Protein AF-A0A3A8PJG6-F1 (afdb_monomer_lite)

Foldseek 3Di:
DDFLQDPVLLVPAVLNVLLVVAPPPDDSPDPLRDDDADDDFAQVQAEHEDDDFVVSNVVLSVLSVVLVVVVCVVPDSVPQHSVSSVVSVSVSSVVSVCCRVVVVDDPPQKDWDWDDDPNDITIYIYRHDPPPDDPDPDDDD

InterPro domains:
  IPR032871 AHH domain-containing protein [PF14412] (2-74)

Organism: NCBI:txid2316722

Secondary structure (DSSP, 8-state):
-EESS-HHHHHH-HHHHHHHHHSTT--TTSGGGEE----S--TT--EE--S--HHHHHHHHHHHHHHHHHHHHT--GGG--HHHHHHHHHHHHHHHHHHHHTT-PPTTSEEEEEEEETTEEEEEEEEPPP------S----

pLDDT: mean 79.82, std 18.84, range [31.67, 98.12]

Structure (mmCIF, N/CA/C/O backbone):
data_AF-A0A3A8PJG6-F1
#
_entry.id   AF-A0A3A8PJG6-F1
#
loop_
_atom_site.group_PDB
_atom_site.id
_atom_site.type_symbol
_atom_site.label_atom_id
_atom_site.label_alt_id
_atom_site.label_comp_id
_atom_site.label_asym_id
_atom_site.label_entity_id
_atom_site.label_seq_id
_atom_site.pdbx_PDB_ins_code
_atom_site.Cartn_x
_atom_site.Cartn_y
_atom_site.Cartn_z
_atom_site.occupancy
_atom_site.B_iso_or_equiv
_atom_site.auth_seq_id
_atom_site.auth_comp_id
_atom_site.auth_asym_id
_atom_site.auth_atom_id
_atom_site.pdbx_PDB_model_num
ATOM 1 N N . MET A 1 1 ? 1.331 -4.687 15.881 1.00 79.19 1 MET A N 1
ATOM 2 C CA . MET A 1 1 ? 2.006 -4.576 14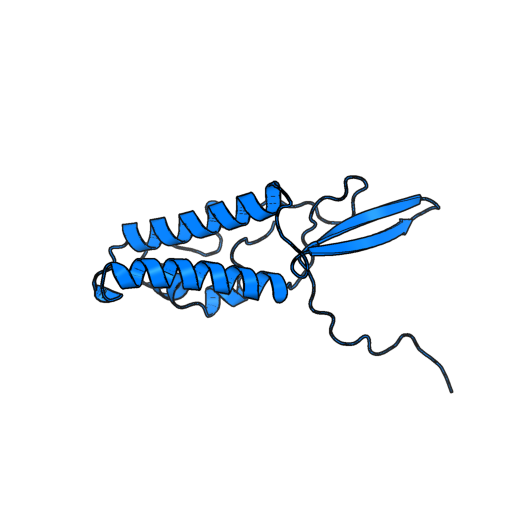.574 1.00 79.19 1 MET A CA 1
ATOM 3 C C . MET A 1 1 ? 0.957 -4.645 13.473 1.00 79.19 1 MET A C 1
ATOM 5 O O . MET A 1 1 ? 0.094 -5.510 13.550 1.00 79.19 1 MET A O 1
ATOM 9 N N . HIS A 1 2 ? 0.986 -3.730 12.505 1.00 85.00 2 HIS A N 1
ATOM 10 C CA . HIS A 1 2 ? 0.057 -3.678 11.374 1.00 85.00 2 HIS A CA 1
ATOM 11 C C . HIS A 1 2 ? 0.830 -3.574 10.053 1.00 85.00 2 HIS A C 1
ATOM 13 O O . HIS A 1 2 ? 1.696 -2.709 9.920 1.00 85.00 2 HIS A O 1
ATOM 19 N N . HIS A 1 3 ? 0.499 -4.427 9.081 1.00 91.50 3 HIS A N 1
ATOM 20 C CA . HIS A 1 3 ? 0.985 -4.304 7.708 1.00 91.50 3 HIS A CA 1
ATOM 21 C C . HIS A 1 3 ? 0.220 -3.206 6.962 1.00 91.50 3 HIS A C 1
ATOM 23 O O . HIS A 1 3 ? -0.999 -3.303 6.812 1.00 91.50 3 HIS A O 1
ATOM 29 N N . LEU A 1 4 ? 0.940 -2.191 6.474 1.00 92.88 4 LEU A N 1
ATOM 30 C CA . LEU A 1 4 ? 0.377 -1.108 5.661 1.00 92.88 4 LEU A CA 1
ATOM 31 C C . LEU A 1 4 ? -0.179 -1.655 4.344 1.00 92.88 4 LEU A C 1
ATOM 33 O O . LEU A 1 4 ? -1.294 -1.340 3.950 1.00 92.88 4 LEU A O 1
ATOM 37 N N . ILE A 1 5 ? 0.582 -2.515 3.675 1.00 94.12 5 ILE A N 1
ATOM 38 C CA . ILE A 1 5 ? 0.099 -3.353 2.583 1.00 94.12 5 ILE A CA 1
ATOM 39 C C . ILE A 1 5 ? -0.274 -4.707 3.192 1.00 94.12 5 ILE A C 1
ATOM 41 O O . ILE A 1 5 ? 0.637 -5.455 3.550 1.00 94.12 5 ILE A O 1
ATOM 45 N N . PRO A 1 6 ? -1.572 -5.045 3.323 1.00 92.00 6 PRO A N 1
ATOM 46 C CA . PRO A 1 6 ? -1.996 -6.296 3.939 1.00 92.00 6 PRO A CA 1
ATOM 47 C C . PRO A 1 6 ? -1.527 -7.512 3.143 1.00 92.00 6 PRO A C 1
ATOM 49 O O . PRO A 1 6 ? -1.499 -7.471 1.912 1.00 92.00 6 PRO A O 1
ATOM 52 N N . ASP A 1 7 ? -1.279 -8.626 3.829 1.00 90.25 7 ASP A N 1
ATOM 53 C CA . ASP A 1 7 ? -0.777 -9.867 3.226 1.00 90.25 7 ASP A CA 1
ATOM 54 C C . ASP A 1 7 ? -1.623 -10.347 2.040 1.00 90.25 7 ASP A C 1
ATOM 56 O O . ASP A 1 7 ? -1.088 -10.671 0.983 1.00 90.25 7 ASP A O 1
ATOM 60 N N . GLY A 1 8 ? -2.955 -10.315 2.165 1.00 89.88 8 GLY A N 1
ATOM 61 C CA . GLY A 1 8 ? -3.859 -10.715 1.077 1.00 89.88 8 GLY A CA 1
ATOM 62 C C . GLY A 1 8 ? -3.730 -9.844 -0.181 1.00 89.88 8 GLY A C 1
ATOM 63 O O . GLY A 1 8 ? -3.826 -10.347 -1.302 1.00 89.88 8 GLY A O 1
ATOM 64 N N . VAL A 1 9 ? -3.439 -8.550 -0.011 1.00 93.75 9 VAL A N 1
ATOM 65 C CA . VAL A 1 9 ? -3.163 -7.641 -1.134 1.00 93.75 9 VAL A CA 1
ATOM 66 C C . VAL A 1 9 ? -1.768 -7.916 -1.692 1.00 93.75 9 VAL A C 1
ATOM 68 O O . VAL A 1 9 ? -1.596 -8.015 -2.904 1.00 93.75 9 VAL A O 1
ATOM 71 N N . ALA A 1 10 ? -0.767 -8.098 -0.827 1.00 93.00 10 ALA A N 1
ATOM 72 C CA . ALA A 1 10 ? 0.604 -8.396 -1.235 1.00 93.00 10 ALA A CA 1
ATOM 73 C C . ALA A 1 10 ? 0.706 -9.687 -2.069 1.00 93.00 10 ALA A C 1
ATOM 75 O O . ALA A 1 10 ? 1.450 -9.737 -3.049 1.00 93.00 10 ALA A O 1
ATOM 76 N N . GLN A 1 11 ? -0.076 -10.711 -1.716 1.00 91.50 11 GLN A N 1
ATOM 77 C CA . GLN A 1 11 ? -0.103 -12.005 -2.402 1.00 91.50 11 GLN A CA 1
ATOM 78 C C . GLN A 1 11 ? -0.660 -11.933 -3.829 1.00 91.50 11 GLN A C 1
ATOM 80 O O . GLN A 1 11 ? -0.274 -12.742 -4.674 1.00 91.50 11 GLN A O 1
ATOM 85 N N . THR A 1 12 ? -1.556 -10.985 -4.111 1.00 94.44 12 THR A N 1
ATOM 86 C CA . THR A 1 12 ? -2.319 -10.941 -5.368 1.00 94.44 12 THR A CA 1
ATOM 87 C C . THR A 1 12 ? -1.951 -9.755 -6.258 1.00 94.44 12 THR A C 1
ATOM 89 O O . THR A 1 12 ? -2.041 -9.853 -7.483 1.00 94.44 12 THR A O 1
ATOM 92 N N . HIS A 1 13 ? -1.491 -8.640 -5.684 1.00 97.56 13 HIS A N 1
ATOM 93 C CA . HIS A 1 13 ? -1.297 -7.408 -6.436 1.00 97.56 13 HIS A CA 1
ATOM 94 C C . HIS A 1 13 ? -0.065 -7.475 -7.370 1.00 97.56 13 HIS A C 1
ATOM 96 O O . HIS A 1 13 ? 1.064 -7.658 -6.896 1.00 97.56 13 HIS A O 1
ATOM 102 N N . PRO A 1 14 ? -0.207 -7.220 -8.691 1.00 96.62 14 PRO A N 1
ATOM 103 C CA . PRO A 1 14 ? 0.874 -7.398 -9.667 1.00 96.62 14 PRO A CA 1
ATOM 104 C C . PRO A 1 14 ? 2.152 -6.597 -9.391 1.00 96.62 14 PRO A C 1
ATOM 106 O O . PRO A 1 14 ? 3.247 -7.062 -9.698 1.00 96.62 14 PRO A O 1
ATOM 109 N N . LEU A 1 15 ? 2.037 -5.388 -8.827 1.00 96.94 15 LEU A N 1
ATOM 110 C CA . LEU A 1 15 ? 3.212 -4.575 -8.480 1.00 96.94 15 LEU A CA 1
ATOM 111 C C . LEU A 1 15 ? 4.040 -5.217 -7.358 1.00 96.94 15 LEU A C 1
ATOM 113 O O . LEU A 1 15 ? 5.264 -5.227 -7.442 1.00 96.94 15 LEU A O 1
ATOM 117 N N . ILE A 1 16 ? 3.377 -5.789 -6.350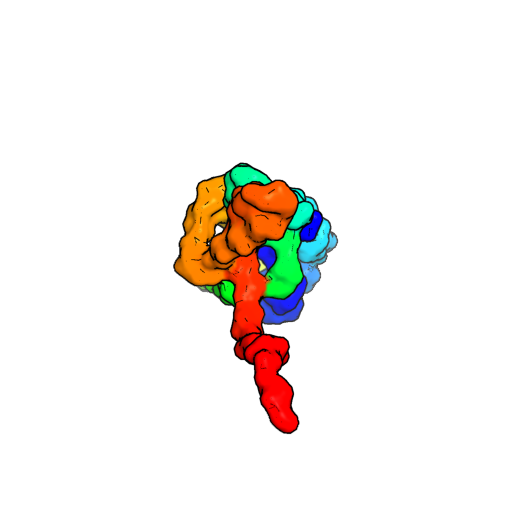 1.00 97.06 16 ILE A N 1
ATOM 118 C CA . ILE A 1 16 ? 4.048 -6.430 -5.215 1.00 97.06 16 ILE A CA 1
ATOM 119 C C . ILE A 1 16 ? 4.656 -7.759 -5.648 1.00 97.06 16 ILE A C 1
ATOM 121 O O . ILE A 1 16 ? 5.821 -8.019 -5.369 1.00 97.06 16 ILE A O 1
ATOM 125 N N . ARG A 1 17 ? 3.919 -8.538 -6.446 1.00 96.19 17 ARG A N 1
ATOM 126 C CA . ARG A 1 17 ? 4.432 -9.734 -7.126 1.00 96.19 17 ARG A CA 1
ATOM 127 C C . ARG A 1 17 ? 5.707 -9.444 -7.922 1.00 96.19 17 ARG A C 1
ATOM 129 O O . ARG A 1 17 ? 6.717 -10.114 -7.741 1.00 96.19 17 ARG A O 1
ATOM 136 N N . THR A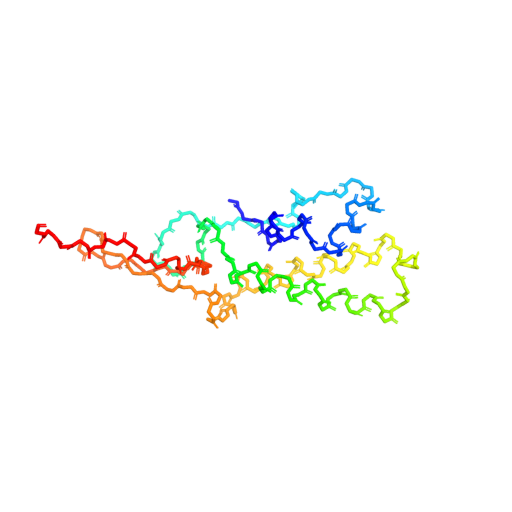 1 18 ? 5.687 -8.382 -8.729 1.00 95.38 18 THR A N 1
ATOM 137 C CA . THR A 1 18 ? 6.861 -7.945 -9.503 1.00 95.38 18 THR A CA 1
ATOM 138 C C . THR A 1 18 ? 8.036 -7.587 -8.587 1.00 95.38 18 THR A C 1
ATOM 140 O O . THR A 1 18 ? 9.183 -7.879 -8.917 1.00 95.38 18 THR A O 1
ATOM 143 N N . ALA A 1 19 ? 7.773 -6.959 -7.439 1.00 96.31 19 ALA A N 1
ATOM 144 C CA . ALA A 1 19 ? 8.809 -6.630 -6.469 1.00 96.31 19 ALA A CA 1
ATOM 145 C C . ALA A 1 19 ? 9.409 -7.866 -5.799 1.00 96.31 19 ALA A C 1
ATOM 147 O O . ALA A 1 19 ? 10.628 -7.986 -5.775 1.00 96.31 19 ALA A O 1
ATOM 148 N N . MET A 1 20 ? 8.584 -8.811 -5.343 1.00 95.00 20 MET A N 1
ATOM 149 C CA . MET A 1 20 ? 9.048 -10.091 -4.789 1.00 95.00 20 MET A CA 1
ATOM 150 C C . MET A 1 20 ? 9.937 -10.861 -5.773 1.00 95.00 20 MET A C 1
ATOM 152 O O . MET A 1 20 ? 10.906 -11.494 -5.371 1.00 95.00 20 MET A O 1
ATOM 156 N N . GLU A 1 21 ? 9.623 -10.792 -7.067 1.00 94.81 21 GLU A N 1
ATOM 157 C CA . GLU A 1 21 ? 10.367 -11.497 -8.115 1.00 94.81 21 GLU A CA 1
ATOM 158 C C . GLU A 1 21 ? 11.672 -10.787 -8.508 1.00 94.81 21 GLU A C 1
ATOM 160 O O . GLU A 1 21 ? 12.647 -11.445 -8.870 1.00 94.81 21 GLU A O 1
ATOM 165 N N . ARG A 1 22 ? 11.708 -9.447 -8.479 1.00 95.81 22 ARG A N 1
ATOM 166 C CA . ARG A 1 22 ? 12.796 -8.662 -9.096 1.00 95.81 22 ARG A CA 1
ATOM 167 C C . ARG A 1 22 ? 13.664 -7.879 -8.119 1.00 95.81 22 ARG A C 1
ATOM 169 O O . ARG A 1 22 ? 14.753 -7.454 -8.503 1.00 95.81 22 ARG A O 1
ATOM 176 N N . LEU A 1 23 ? 13.208 -7.660 -6.889 1.00 96.12 23 LEU A N 1
ATOM 177 C CA . LEU A 1 23 ? 13.970 -6.967 -5.855 1.00 96.12 23 LEU A CA 1
ATOM 178 C C . LEU A 1 23 ? 14.631 -7.989 -4.935 1.00 96.12 23 LEU A C 1
ATOM 180 O O . LEU A 1 23 ? 13.971 -8.723 -4.200 1.00 96.12 23 LEU A O 1
ATOM 184 N N . LYS A 1 24 ? 15.964 -8.025 -4.957 1.00 94.50 24 LYS A N 1
ATOM 185 C CA . LYS A 1 24 ? 16.740 -8.934 -4.114 1.00 94.50 24 LYS A CA 1
ATOM 186 C C . LYS A 1 24 ? 16.462 -8.647 -2.634 1.00 94.50 24 LYS A C 1
ATOM 188 O O . LYS A 1 24 ? 16.760 -7.558 -2.157 1.00 94.50 24 LYS A O 1
ATOM 193 N N . GLY A 1 25 ? 15.949 -9.646 -1.918 1.00 91.75 25 GLY A N 1
ATOM 194 C CA . GLY A 1 25 ? 15.681 -9.555 -0.479 1.00 91.75 25 GLY A CA 1
ATOM 195 C C . GLY A 1 25 ? 14.406 -8.792 -0.109 1.00 91.75 25 GLY A C 1
ATOM 196 O O . GLY A 1 25 ? 14.203 -8.505 1.067 1.00 91.75 25 GLY A O 1
ATOM 197 N N . TYR A 1 26 ? 13.546 -8.460 -1.077 1.00 94.19 26 TYR A N 1
ATOM 198 C CA . TYR A 1 26 ? 12.259 -7.844 -0.776 1.00 94.19 26 TYR A CA 1
ATOM 199 C C . TYR A 1 26 ? 11.325 -8.830 -0.066 1.00 94.19 26 TYR A C 1
ATOM 201 O O . TYR A 1 26 ? 11.107 -9.947 -0.532 1.00 94.19 26 TYR A O 1
ATOM 209 N N . THR A 1 27 ? 10.740 -8.379 1.042 1.00 93.50 27 THR A N 1
ATOM 210 C CA . THR A 1 27 ? 9.660 -9.055 1.766 1.00 93.50 27 THR A CA 1
ATOM 211 C C . THR A 1 27 ? 8.605 -8.033 2.187 1.00 93.50 27 THR A C 1
ATOM 213 O O . THR A 1 27 ? 8.905 -6.854 2.385 1.00 93.50 27 THR A O 1
ATOM 216 N N . ILE A 1 28 ? 7.368 -8.504 2.324 1.00 91.81 28 ILE A N 1
ATOM 217 C CA . ILE A 1 28 ? 6.208 -7.766 2.845 1.00 91.81 28 ILE A CA 1
ATOM 218 C C . ILE A 1 28 ? 6.426 -7.420 4.324 1.00 91.81 28 ILE A C 1
ATOM 220 O O . ILE A 1 28 ? 6.013 -6.349 4.757 1.00 91.81 28 ILE A O 1
ATOM 224 N N . ASP A 1 29 ? 7.191 -8.240 5.049 1.00 93.19 29 ASP A N 1
ATOM 225 C CA . ASP A 1 29 ? 7.530 -8.046 6.467 1.00 93.19 29 ASP A CA 1
ATOM 226 C C . ASP A 1 29 ? 8.632 -6.992 6.700 1.00 93.19 29 ASP A C 1
ATOM 228 O O . ASP A 1 29 ? 9.196 -6.878 7.790 1.00 93.19 29 ASP A O 1
ATOM 232 N N . ARG A 1 30 ? 9.015 -6.229 5.669 1.00 93.00 30 ARG A N 1
ATOM 233 C CA . ARG A 1 30 ? 10.045 -5.195 5.805 1.00 93.00 30 ARG A CA 1
ATOM 234 C C . ARG A 1 30 ? 9.548 -4.056 6.692 1.00 93.00 30 ARG A C 1
ATOM 236 O O . ARG A 1 30 ? 8.387 -3.660 6.626 1.00 93.00 30 ARG A O 1
ATOM 243 N N . GLY A 1 31 ? 10.458 -3.448 7.454 1.00 91.81 31 GLY A N 1
ATOM 244 C CA . GLY A 1 31 ? 10.107 -2.397 8.418 1.00 91.81 31 GLY A CA 1
ATOM 245 C C . GLY A 1 31 ? 9.340 -1.211 7.817 1.00 91.81 31 GLY A C 1
ATOM 246 O O . GLY A 1 31 ? 8.462 -0.654 8.470 1.00 91.81 31 GLY A O 1
ATOM 247 N N . SER A 1 32 ? 9.590 -0.860 6.551 1.00 92.25 32 SER A N 1
ATOM 248 C CA . SER A 1 32 ? 8.865 0.226 5.879 1.00 92.25 32 SER A CA 1
ATOM 249 C C . SER A 1 32 ? 7.378 -0.077 5.647 1.00 92.25 32 SER A C 1
ATOM 251 O O . SER A 1 32 ? 6.580 0.858 5.607 1.00 92.25 32 SER A O 1
ATOM 253 N N . ASN A 1 33 ? 6.985 -1.354 5.599 1.00 94.00 33 ASN A N 1
ATOM 254 C CA . ASN A 1 33 ? 5.597 -1.799 5.485 1.00 94.00 33 ASN A CA 1
ATOM 255 C C . ASN A 1 33 ? 4.933 -2.080 6.848 1.00 94.00 33 ASN A C 1
ATOM 257 O O . ASN A 1 33 ? 3.752 -2.420 6.905 1.00 94.00 33 ASN A O 1
ATOM 261 N N . ILE A 1 34 ? 5.664 -1.928 7.954 1.00 92.38 34 ILE A N 1
ATOM 262 C CA . ILE A 1 34 ? 5.157 -2.179 9.303 1.00 92.38 34 ILE A CA 1
ATOM 263 C C . ILE A 1 34 ? 4.860 -0.857 10.012 1.00 92.38 34 ILE A C 1
ATOM 265 O O . ILE A 1 34 ? 5.667 0.078 10.028 1.00 92.38 34 ILE A O 1
ATOM 269 N N . LEU A 1 35 ? 3.686 -0.773 10.629 1.00 89.00 35 LEU A N 1
ATOM 270 C CA . LEU A 1 35 ? 3.302 0.310 11.521 1.00 89.00 35 LEU A CA 1
ATOM 271 C C . LEU A 1 35 ? 2.881 -0.257 12.877 1.00 89.00 35 LEU A C 1
ATOM 273 O O . LEU A 1 35 ? 2.035 -1.152 12.964 1.00 89.00 35 LEU A O 1
ATOM 277 N N . ASP A 1 36 ? 3.452 0.289 13.945 1.00 84.62 36 ASP A N 1
ATOM 278 C CA . ASP A 1 36 ? 2.965 0.020 15.289 1.00 84.62 36 ASP A CA 1
ATOM 279 C C . ASP A 1 36 ? 1.662 0.770 15.519 1.00 84.62 36 ASP A C 1
ATOM 281 O O . ASP A 1 36 ? 1.551 1.976 15.300 1.00 84.62 36 ASP A O 1
ATOM 285 N N . MET A 1 37 ? 0.652 0.016 15.932 1.00 78.81 37 MET A N 1
ATOM 286 C CA . MET A 1 37 ? -0.679 0.521 16.215 1.00 78.81 37 MET A CA 1
ATOM 287 C C . MET A 1 37 ? -1.135 -0.028 17.562 1.00 78.81 37 MET A C 1
ATOM 289 O O . MET A 1 37 ? -0.845 -1.195 17.862 1.00 78.81 37 MET A O 1
ATOM 293 N N . PRO A 1 38 ? -1.863 0.774 18.355 1.00 69.56 38 PRO A N 1
ATOM 294 C CA . PRO A 1 38 ? -2.426 0.313 19.610 1.00 69.56 38 PRO A CA 1
ATOM 295 C C . PRO A 1 38 ? -3.387 -0.860 19.373 1.00 69.56 38 PRO A C 1
ATOM 297 O O . PRO A 1 38 ? -4.160 -0.897 18.408 1.00 69.56 38 PRO A O 1
ATOM 300 N N . SER A 1 39 ? -3.328 -1.836 20.277 1.00 63.53 39 SER A N 1
ATOM 301 C CA . SER A 1 39 ? -4.265 -2.953 20.342 1.00 63.53 39 SER A CA 1
ATOM 302 C C . SER A 1 39 ? -5.359 -2.635 21.363 1.00 63.53 39 SER A C 1
ATOM 304 O O . SER A 1 39 ? -5.082 -2.577 22.560 1.00 63.53 39 SER A O 1
ATOM 306 N N . GLY A 1 40 ? -6.597 -2.458 20.899 1.00 61.16 40 GLY A N 1
ATOM 307 C CA . GLY A 1 40 ? -7.761 -2.214 21.758 1.00 61.16 40 GLY A CA 1
ATOM 308 C C . GLY A 1 40 ? -8.216 -0.754 21.808 1.00 61.16 40 GLY A C 1
ATOM 309 O O . GLY A 1 40 ? -7.461 0.166 21.512 1.00 61.16 40 GLY A O 1
ATOM 310 N N . ILE A 1 41 ? -9.492 -0.565 22.147 1.00 62.97 41 ILE A N 1
ATOM 311 C CA . ILE A 1 41 ? -10.162 0.740 22.193 1.00 62.97 41 ILE A CA 1
ATOM 312 C C . ILE A 1 41 ? -9.499 1.613 23.265 1.00 62.97 41 ILE A C 1
ATOM 314 O O . ILE A 1 41 ? -9.357 1.182 24.410 1.00 62.97 41 ILE A O 1
ATOM 318 N N . ASN A 1 42 ? -9.120 2.843 22.914 1.00 60.59 42 ASN A N 1
ATOM 319 C CA . ASN A 1 42 ? -8.578 3.817 23.859 1.00 60.59 42 ASN A CA 1
ATOM 320 C C . ASN A 1 42 ? -9.438 5.082 23.923 1.00 60.59 42 ASN A C 1
ATOM 322 O O . ASN A 1 42 ? -10.215 5.362 23.021 1.00 60.59 42 ASN A O 1
ATOM 326 N N . VAL A 1 43 ? -9.309 5.839 25.014 1.00 53.69 43 VAL A N 1
ATOM 327 C CA . VAL A 1 43 ? -10.070 7.084 25.249 1.00 53.69 43 VAL A CA 1
ATOM 328 C C . VAL A 1 43 ? -9.675 8.226 24.305 1.00 53.69 43 VAL A C 1
ATOM 330 O O . VAL A 1 43 ? -10.383 9.223 24.220 1.00 53.69 43 VAL A O 1
ATOM 333 N N . GLU A 1 44 ? -8.560 8.074 23.593 1.00 61.16 44 GLU A N 1
ATOM 334 C CA . GLU A 1 44 ? -7.996 9.071 22.681 1.00 61.16 44 GLU A CA 1
ATOM 335 C C . GLU A 1 44 ? -8.556 8.959 21.252 1.00 61.16 44 GLU A C 1
ATOM 337 O O . GLU A 1 44 ? -8.228 9.779 20.396 1.00 61.16 44 GLU A O 1
ATOM 342 N N . GLY A 1 45 ? -9.401 7.960 20.962 1.00 60.19 45 GLY A N 1
ATOM 343 C CA . GLY A 1 45 ? -10.015 7.803 19.642 1.00 60.19 45 GLY A CA 1
ATOM 344 C C . GLY A 1 45 ? -9.035 7.401 18.535 1.00 60.19 45 GLY A C 1
ATOM 345 O O . GLY A 1 45 ? -9.320 7.635 17.357 1.00 60.19 45 GLY A O 1
ATOM 346 N N . GLN A 1 46 ? -7.884 6.821 18.890 1.00 64.94 46 GLN A N 1
ATOM 347 C CA . GLN A 1 46 ? -6.846 6.435 17.931 1.00 64.94 46 GLN A CA 1
ATOM 348 C C . GLN A 1 46 ? -7.291 5.254 17.055 1.00 64.94 46 GLN A C 1
ATOM 350 O O . GLN A 1 46 ? -8.209 4.507 17.407 1.00 64.94 46 GLN A O 1
ATOM 355 N N . LEU A 1 47 ? -6.623 5.086 15.906 1.00 67.12 47 LEU A N 1
ATOM 356 C CA . LEU A 1 47 ? -6.817 3.928 15.038 1.00 67.12 47 LEU A CA 1
ATOM 357 C C . LEU A 1 47 ? -6.231 2.668 15.681 1.00 67.12 47 LEU A C 1
ATOM 359 O O . LEU A 1 47 ? -5.048 2.628 16.010 1.00 67.12 47 LEU A O 1
ATOM 363 N N . ILE A 1 48 ? -7.051 1.626 15.801 1.00 71.69 48 ILE A N 1
ATOM 364 C CA . ILE A 1 48 ? -6.657 0.347 16.400 1.00 71.69 48 ILE A CA 1
ATOM 365 C C . ILE A 1 48 ? -6.474 -0.731 15.330 1.00 71.69 48 ILE A C 1
ATOM 367 O O . ILE A 1 48 ? -7.220 -0.787 14.346 1.00 71.69 48 ILE A O 1
ATOM 371 N N . HIS A 1 49 ? -5.507 -1.623 15.540 1.00 72.94 49 HIS A N 1
ATOM 372 C CA . HIS A 1 49 ? -5.329 -2.800 14.691 1.00 72.94 49 HIS A CA 1
ATOM 373 C C . HIS A 1 49 ? -6.336 -3.886 15.085 1.00 72.94 49 HIS A C 1
ATOM 375 O O . HIS A 1 49 ? -6.349 -4.316 16.240 1.00 72.94 49 HIS A O 1
ATOM 381 N N . SER A 1 50 ? -7.201 -4.333 14.165 1.00 66.06 50 SER A N 1
ATOM 382 C CA . SER A 1 50 ? -8.211 -5.335 14.522 1.00 66.06 50 SER A CA 1
ATOM 383 C C . SER A 1 50 ? -8.703 -6.169 13.331 1.00 66.06 50 SER A C 1
ATOM 385 O O . SER A 1 50 ? -9.788 -5.961 12.784 1.00 66.06 50 SER A O 1
ATOM 387 N N . GLY A 1 51 ? -7.925 -7.203 13.014 1.00 68.19 51 GLY A N 1
ATOM 388 C CA . GLY A 1 51 ? -8.313 -8.275 12.099 1.00 68.19 51 GLY A CA 1
ATOM 389 C C . GLY A 1 51 ? -8.300 -7.877 10.624 1.00 68.19 51 GLY A C 1
ATOM 390 O O . GLY A 1 51 ? -7.557 -6.994 10.206 1.00 68.19 51 GLY A O 1
ATOM 391 N N . SER A 1 52 ? -9.097 -8.584 9.821 1.00 70.38 52 SER A N 1
ATOM 392 C CA . SER A 1 52 ? -9.211 -8.324 8.383 1.00 70.38 52 SER A CA 1
ATOM 393 C C . SER A 1 52 ? -9.985 -7.033 8.114 1.00 70.38 52 SER A C 1
ATOM 395 O O . SER A 1 52 ? -10.987 -6.752 8.767 1.00 70.38 52 SER A O 1
ATOM 397 N N . HIS A 1 53 ? -9.552 -6.258 7.123 1.00 78.56 53 HIS A N 1
ATOM 398 C CA . HIS A 1 53 ? -10.132 -4.952 6.816 1.00 78.56 53 HIS A CA 1
ATOM 399 C C . HIS A 1 53 ? -10.331 -4.779 5.307 1.00 78.56 53 HIS A C 1
ATOM 401 O O . HIS A 1 53 ? -9.544 -4.084 4.670 1.00 78.56 53 HIS A O 1
ATOM 407 N N . PRO A 1 54 ? -11.353 -5.384 4.677 1.00 83.12 54 PRO A N 1
ATOM 408 C CA . PRO A 1 54 ? -11.398 -5.433 3.213 1.00 83.12 54 PRO A CA 1
ATOM 409 C C . PRO A 1 54 ? -11.607 -4.075 2.538 1.00 83.12 54 PRO A C 1
ATOM 411 O O . PRO A 1 54 ? -11.161 -3.877 1.412 1.00 83.12 54 PRO A O 1
ATOM 414 N N . LEU A 1 55 ? -12.223 -3.107 3.225 1.00 85.38 55 LEU A N 1
ATOM 415 C CA . LEU A 1 55 ? -12.290 -1.728 2.730 1.00 85.38 55 LEU A CA 1
ATOM 416 C C . LEU A 1 55 ? -10.914 -1.054 2.744 1.00 85.38 55 LEU A C 1
ATOM 418 O O . LEU A 1 55 ? -10.582 -0.322 1.812 1.00 85.38 55 LEU A O 1
ATOM 422 N N . TYR A 1 56 ? -10.092 -1.349 3.752 1.00 88.38 56 TYR A N 1
ATOM 423 C CA . TYR A 1 56 ? -8.691 -0.941 3.764 1.00 88.38 56 TYR A CA 1
ATOM 424 C C . TYR A 1 56 ? -7.890 -1.675 2.683 1.00 88.38 56 TYR A C 1
ATOM 426 O O . TYR A 1 56 ? -7.163 -1.029 1.939 1.00 88.38 56 TYR A O 1
ATOM 434 N N . SER A 1 57 ? -8.086 -2.986 2.505 1.00 90.44 57 SER A N 1
ATOM 435 C CA . SER A 1 57 ? -7.461 -3.751 1.418 1.00 90.44 57 SER A CA 1
ATOM 436 C C . SER A 1 57 ? -7.768 -3.143 0.049 1.00 90.44 57 SER A C 1
ATOM 438 O O . SER A 1 57 ? -6.845 -2.865 -0.707 1.00 90.44 57 SER A O 1
ATOM 440 N N . LYS A 1 58 ? -9.035 -2.815 -0.229 1.00 90.69 58 LYS A N 1
ATOM 441 C CA . LYS A 1 58 ? -9.445 -2.153 -1.477 1.00 90.69 58 LYS A CA 1
ATOM 442 C C . LYS A 1 58 ? -8.830 -0.759 -1.640 1.00 90.69 58 LYS A C 1
ATOM 444 O O . LYS A 1 58 ? -8.458 -0.353 -2.744 1.00 90.69 58 LYS A O 1
ATOM 449 N N . PHE A 1 59 ? -8.717 -0.004 -0.546 1.00 91.69 59 PHE A N 1
ATOM 450 C CA . PHE A 1 59 ? -8.029 1.286 -0.547 1.00 91.69 59 P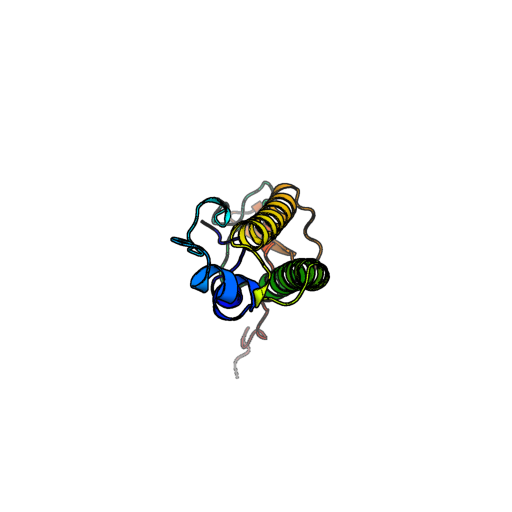HE A CA 1
ATOM 451 C C . PHE A 1 59 ? -6.544 1.129 -0.906 1.00 91.69 59 PHE A C 1
ATOM 453 O O . PHE A 1 59 ? -6.042 1.859 -1.762 1.00 91.69 59 PHE A O 1
ATOM 460 N N . VAL A 1 60 ? -5.860 0.150 -0.312 1.00 94.44 60 VAL A N 1
ATOM 461 C CA . VAL A 1 60 ? -4.455 -0.170 -0.598 1.00 94.44 60 VAL A CA 1
ATOM 462 C C . VAL A 1 60 ? -4.280 -0.633 -2.047 1.00 94.44 60 VAL A C 1
ATOM 464 O O . VAL A 1 60 ? -3.397 -0.125 -2.736 1.00 94.44 60 VAL A O 1
ATOM 467 N N . GLU A 1 61 ? -5.140 -1.525 -2.543 1.00 96.19 61 GLU A N 1
ATOM 468 C CA . GLU A 1 61 ? -5.156 -1.960 -3.948 1.00 96.19 61 GLU A CA 1
ATOM 469 C C . GLU A 1 61 ? -5.239 -0.764 -4.898 1.00 96.19 61 GLU A C 1
ATOM 471 O O . GLU A 1 61 ? -4.416 -0.632 -5.798 1.00 96.19 61 GLU A O 1
ATOM 476 N N . THR A 1 62 ? -6.147 0.179 -4.632 1.00 95.38 62 THR A N 1
ATOM 477 C CA . THR A 1 62 ? -6.304 1.389 -5.454 1.00 95.38 62 THR A CA 1
ATOM 478 C C . THR A 1 62 ? -5.020 2.228 -5.503 1.00 95.38 62 THR A C 1
ATOM 480 O O . THR A 1 62 ? -4.661 2.775 -6.550 1.00 95.38 62 THR A O 1
ATOM 483 N N . ARG A 1 63 ? -4.298 2.338 -4.380 1.00 96.25 63 ARG A N 1
ATOM 484 C CA . ARG A 1 63 ? -3.020 3.068 -4.308 1.00 96.25 63 ARG A CA 1
ATOM 485 C C . ARG A 1 63 ? -1.921 2.359 -5.090 1.00 96.25 63 ARG A C 1
ATOM 487 O O . ARG A 1 63 ? -1.180 3.003 -5.836 1.00 96.25 63 ARG A O 1
ATOM 494 N N . LEU A 1 64 ? -1.843 1.039 -4.967 1.00 98.00 64 LEU A N 1
ATOM 495 C CA . LEU A 1 64 ? -0.884 0.228 -5.706 1.00 98.00 64 LEU A CA 1
ATOM 496 C C . LEU A 1 64 ? -1.178 0.226 -7.216 1.00 98.00 64 LEU A C 1
ATOM 498 O O . LEU A 1 64 ? -0.242 0.308 -8.016 1.00 98.00 64 LEU A O 1
ATOM 502 N N . ASP A 1 65 ? -2.448 0.226 -7.619 1.00 98.12 65 ASP A N 1
ATOM 503 C CA . ASP A 1 65 ? -2.870 0.367 -9.013 1.00 98.12 65 ASP A CA 1
ATOM 504 C C . ASP A 1 65 ? -2.477 1.728 -9.590 1.00 98.12 65 ASP A C 1
ATOM 506 O O . ASP A 1 65 ? -1.961 1.810 -10.710 1.00 98.12 65 ASP A O 1
ATOM 510 N N . ALA A 1 66 ? -2.655 2.806 -8.820 1.00 97.56 66 ALA A N 1
ATOM 511 C CA . ALA A 1 66 ? -2.218 4.140 -9.216 1.00 97.56 66 ALA A CA 1
ATOM 512 C C . ALA A 1 66 ? -0.691 4.204 -9.399 1.00 97.56 66 ALA A C 1
ATOM 514 O O . ALA A 1 66 ? -0.212 4.684 -10.432 1.00 97.56 66 ALA A O 1
ATOM 515 N N . ALA A 1 67 ? 0.080 3.654 -8.455 1.00 97.50 67 ALA A N 1
ATOM 516 C CA . ALA A 1 67 ? 1.536 3.566 -8.564 1.00 97.50 67 ALA A CA 1
ATOM 517 C C . ALA A 1 67 ? 1.967 2.739 -9.787 1.00 97.50 67 ALA A C 1
ATOM 519 O O . ALA A 1 67 ? 2.823 3.158 -10.572 1.00 97.50 67 ALA A O 1
ATOM 520 N N . ARG A 1 68 ? 1.311 1.597 -10.021 1.00 96.94 68 ARG A N 1
ATOM 521 C CA . ARG A 1 68 ? 1.549 0.748 -11.191 1.00 96.94 68 ARG A CA 1
ATOM 522 C C . ARG A 1 68 ? 1.213 1.469 -12.495 1.00 96.94 68 ARG A C 1
ATOM 524 O O . ARG A 1 68 ? 1.957 1.337 -13.465 1.00 96.94 68 ARG A O 1
ATOM 531 N N . LYS A 1 69 ? 0.130 2.248 -12.544 1.00 96.88 69 LYS A N 1
ATOM 532 C CA . LYS A 1 69 ? -0.236 3.068 -13.710 1.00 96.88 69 LYS A CA 1
ATOM 533 C C . LYS A 1 69 ? 0.858 4.088 -14.030 1.00 96.88 69 LYS A C 1
ATOM 535 O O . LYS A 1 69 ? 1.244 4.198 -15.190 1.00 96.88 69 LYS A O 1
ATOM 540 N N . ILE A 1 70 ? 1.401 4.763 -13.016 1.00 95.75 70 ILE A N 1
ATOM 541 C CA . ILE A 1 70 ? 2.521 5.705 -13.176 1.00 95.75 70 ILE A CA 1
ATOM 542 C C . ILE A 1 70 ? 3.765 4.986 -13.712 1.00 95.75 70 ILE A C 1
ATOM 544 O O . ILE A 1 70 ? 4.410 5.482 -14.634 1.00 95.75 70 ILE A O 1
ATOM 548 N N . LEU A 1 71 ? 4.089 3.795 -13.201 1.00 96.06 71 LEU A N 1
ATOM 549 C CA . LEU A 1 71 ? 5.203 3.000 -13.728 1.00 96.06 71 LEU A CA 1
ATOM 550 C C . LEU A 1 71 ? 4.987 2.589 -15.188 1.00 96.06 71 LEU A C 1
ATOM 552 O O . LEU A 1 71 ? 5.914 2.677 -15.988 1.00 96.06 71 LEU A O 1
ATOM 556 N N . ARG A 1 72 ? 3.762 2.211 -15.572 1.00 95.44 72 ARG A N 1
ATOM 557 C CA . ARG A 1 72 ? 3.431 1.884 -16.970 1.00 95.44 72 ARG A CA 1
ATOM 558 C C . ARG A 1 72 ? 3.631 3.062 -17.925 1.00 95.44 72 ARG A C 1
ATOM 560 O O . ARG A 1 72 ? 3.957 2.832 -19.084 1.00 95.44 72 ARG A O 1
ATOM 567 N N . MET A 1 73 ? 3.493 4.303 -17.455 1.00 94.81 73 MET A N 1
ATOM 568 C CA . MET A 1 73 ? 3.818 5.491 -18.260 1.00 94.81 73 MET A CA 1
ATOM 569 C C . MET A 1 73 ? 5.321 5.610 -18.553 1.00 94.81 73 MET A C 1
ATOM 571 O O . MET A 1 73 ? 5.698 6.260 -19.520 1.00 94.81 73 MET A O 1
ATOM 575 N N . LYS A 1 74 ? 6.181 4.961 -17.755 1.00 92.38 74 LYS A N 1
ATOM 576 C CA . LYS A 1 74 ? 7.634 4.878 -17.982 1.00 92.38 74 LYS A CA 1
ATOM 577 C C . LYS A 1 74 ? 8.039 3.714 -18.896 1.00 92.38 74 LYS A C 1
ATOM 579 O O . LYS A 1 74 ? 9.226 3.517 -19.135 1.00 92.38 74 LYS A O 1
ATOM 584 N N . GLY A 1 75 ? 7.073 2.938 -19.390 1.00 93.56 75 GLY A N 1
ATOM 585 C CA . GLY A 1 75 ? 7.292 1.788 -20.264 1.00 93.56 75 GLY A CA 1
ATOM 586 C C . GLY A 1 75 ? 6.699 0.482 -19.720 1.00 93.56 75 GLY A C 1
ATOM 587 O O . GLY A 1 75 ? 6.127 0.452 -18.623 1.00 93.56 75 GLY A O 1
ATOM 588 N N . PRO A 1 76 ? 6.812 -0.616 -20.491 1.00 93.25 76 PRO A N 1
ATOM 589 C CA . PRO A 1 76 ? 6.352 -1.936 -20.070 1.00 93.25 76 PRO A CA 1
ATOM 590 C C . PRO A 1 76 ? 7.115 -2.431 -18.835 1.00 93.25 76 PRO A C 1
ATOM 592 O O . PRO A 1 76 ? 8.223 -1.981 -18.549 1.00 93.25 76 PRO A O 1
ATOM 595 N N . ALA A 1 77 ? 6.538 -3.402 -18.121 1.00 90.06 77 ALA A N 1
ATOM 596 C CA . ALA A 1 77 ? 7.104 -3.911 -16.870 1.00 90.06 77 ALA A CA 1
ATOM 597 C C . ALA A 1 77 ? 8.552 -4.412 -17.009 1.00 90.06 77 ALA A C 1
ATOM 599 O O . ALA A 1 77 ? 9.359 -4.214 -16.102 1.00 90.06 77 ALA A O 1
ATOM 600 N N . SER A 1 78 ? 8.911 -4.981 -18.163 1.00 91.19 78 SER A N 1
ATOM 601 C CA . SER A 1 78 ? 10.278 -5.410 -18.485 1.00 91.19 78 SER A CA 1
ATOM 602 C C . SER A 1 78 ? 11.313 -4.281 -18.408 1.00 91.19 78 SER A C 1
ATOM 604 O O . SER A 1 78 ? 12.472 -4.548 -18.113 1.00 91.19 78 SER A O 1
ATOM 606 N N . HIS A 1 79 ? 10.911 -3.025 -18.622 1.00 92.75 79 HIS A N 1
ATOM 607 C CA . HIS A 1 79 ? 11.806 -1.863 -18.606 1.00 92.75 79 HIS A CA 1
ATOM 608 C C . HIS A 1 79 ? 11.961 -1.242 -17.215 1.00 92.75 79 HIS A C 1
ATOM 610 O O . HIS A 1 79 ? 12.822 -0.387 -17.012 1.00 92.75 79 HIS A O 1
ATOM 616 N N . TRP A 1 80 ? 11.133 -1.629 -16.241 1.00 96.19 80 TRP A N 1
ATOM 617 C CA . TRP A 1 80 ? 11.245 -1.076 -14.895 1.00 96.19 80 TRP A CA 1
ATOM 618 C C . TRP A 1 80 ? 12.533 -1.571 -14.250 1.00 96.19 80 TRP A C 1
ATOM 620 O O . TRP A 1 80 ? 12.763 -2.775 -14.160 1.00 96.19 80 TRP A O 1
ATOM 630 N N . THR A 1 81 ? 13.378 -0.653 -13.796 1.00 96.44 81 THR A N 1
ATOM 631 C CA . THR A 1 81 ? 14.553 -1.009 -12.999 1.00 96.44 81 THR A CA 1
ATOM 632 C C . THR A 1 81 ? 14.119 -1.403 -11.583 1.00 96.44 81 THR A C 1
ATOM 634 O O . THR A 1 81 ? 13.068 -0.945 -11.126 1.00 96.44 81 THR A O 1
ATOM 637 N N . PRO A 1 82 ? 14.920 -2.202 -10.852 1.00 96.81 82 PRO A N 1
ATOM 638 C CA . PRO A 1 82 ? 14.659 -2.503 -9.444 1.00 96.81 82 PRO A CA 1
ATOM 639 C C . PRO A 1 82 ? 14.368 -1.244 -8.617 1.00 96.81 82 PRO A C 1
ATOM 641 O O . PRO A 1 82 ? 13.352 -1.163 -7.936 1.00 96.81 82 PRO A O 1
ATOM 644 N N . LYS A 1 83 ? 15.180 -0.198 -8.795 1.00 96.25 83 LYS A N 1
ATOM 645 C CA . LYS A 1 83 ? 14.997 1.080 -8.104 1.00 96.25 83 LYS A CA 1
ATOM 646 C C . LYS A 1 83 ? 13.634 1.725 -8.378 1.00 96.25 83 LYS A C 1
ATOM 648 O O . LYS A 1 83 ? 12.990 2.192 -7.453 1.00 96.25 83 LYS A O 1
ATOM 653 N N . LEU A 1 84 ? 13.153 1.713 -9.625 1.00 96.81 84 LEU A N 1
ATOM 654 C CA . LEU A 1 84 ? 11.833 2.273 -9.947 1.00 96.81 84 LEU A CA 1
ATOM 655 C C . LEU A 1 84 ? 10.689 1.517 -9.260 1.00 96.81 84 LEU A C 1
ATOM 657 O O . LEU A 1 84 ? 9.710 2.139 -8.852 1.00 96.81 84 LEU A O 1
ATOM 661 N N . ILE A 1 85 ? 10.800 0.192 -9.156 1.00 97.56 85 ILE A N 1
ATOM 662 C CA . ILE A 1 85 ? 9.806 -0.647 -8.476 1.00 97.56 85 ILE A CA 1
ATOM 663 C C . ILE A 1 85 ? 9.831 -0.357 -6.971 1.00 97.56 85 ILE A C 1
ATOM 665 O O . ILE A 1 85 ? 8.780 -0.140 -6.370 1.00 97.56 85 ILE A O 1
ATOM 669 N N . GLU A 1 86 ? 11.027 -0.311 -6.383 1.00 97.19 86 GLU A N 1
ATOM 670 C CA . GLU A 1 86 ? 11.230 -0.014 -4.967 1.00 97.19 86 GLU A CA 1
ATOM 671 C C . GLU A 1 86 ? 10.708 1.377 -4.589 1.00 97.19 86 GLU A C 1
ATOM 673 O O . GLU A 1 86 ? 9.896 1.485 -3.670 1.00 97.19 86 GLU A O 1
ATOM 678 N N . ASP A 1 87 ? 11.090 2.414 -5.339 1.00 97.38 87 ASP A N 1
ATOM 679 C CA . ASP A 1 87 ? 10.653 3.795 -5.113 1.00 97.38 87 ASP A CA 1
ATOM 680 C C . ASP A 1 87 ? 9.121 3.915 -5.186 1.00 97.38 87 ASP A C 1
ATOM 682 O O . ASP A 1 87 ? 8.502 4.623 -4.389 1.00 97.38 87 ASP A O 1
ATOM 686 N N . ALA A 1 88 ? 8.481 3.206 -6.124 1.00 97.62 88 ALA A N 1
ATOM 687 C CA . ALA A 1 88 ? 7.027 3.219 -6.264 1.00 97.62 88 ALA A CA 1
ATOM 688 C C . ALA A 1 88 ? 6.319 2.585 -5.057 1.00 97.62 88 ALA A C 1
ATOM 690 O O . ALA A 1 88 ? 5.316 3.125 -4.591 1.00 97.62 88 ALA A O 1
ATOM 691 N N . ILE A 1 89 ? 6.833 1.467 -4.538 1.00 97.56 89 ILE A N 1
ATOM 692 C CA . ILE A 1 89 ? 6.247 0.798 -3.369 1.00 97.56 89 ILE A CA 1
ATOM 693 C C . ILE A 1 89 ? 6.515 1.598 -2.097 1.00 97.56 89 ILE A C 1
ATOM 695 O O . ILE A 1 89 ? 5.590 1.802 -1.318 1.00 97.56 89 ILE A O 1
ATOM 699 N N . LEU A 1 90 ? 7.738 2.102 -1.903 1.00 97.31 90 LEU A N 1
ATOM 700 C CA . LEU A 1 90 ? 8.072 2.955 -0.757 1.00 97.31 90 LEU A CA 1
ATOM 701 C C . LEU A 1 90 ? 7.189 4.202 -0.711 1.00 97.31 90 LEU A C 1
ATOM 703 O O . LEU A 1 90 ? 6.729 4.597 0.357 1.00 97.31 90 LEU A O 1
ATOM 707 N N . LYS A 1 91 ? 6.898 4.802 -1.871 1.00 97.56 91 LYS A N 1
ATOM 708 C CA . LYS A 1 91 ? 5.958 5.920 -1.946 1.00 97.56 91 LYS A CA 1
ATOM 709 C C . LYS A 1 91 ? 4.565 5.521 -1.453 1.00 97.56 91 LYS A C 1
ATOM 711 O O . LYS A 1 91 ? 3.987 6.253 -0.657 1.00 97.56 91 LYS A O 1
ATOM 716 N N . VAL A 1 92 ? 4.042 4.373 -1.889 1.00 97.38 92 VAL A N 1
ATOM 717 C CA . VAL A 1 92 ? 2.736 3.877 -1.426 1.00 97.38 92 VAL A CA 1
ATOM 718 C C . VAL A 1 92 ? 2.749 3.614 0.079 1.00 97.38 92 VAL A C 1
ATOM 720 O O . VAL A 1 92 ? 1.860 4.091 0.773 1.00 97.38 92 VAL A O 1
ATOM 723 N N . GLU A 1 93 ? 3.758 2.921 0.606 1.00 96.94 93 GLU A N 1
ATOM 724 C CA . GLU A 1 93 ? 3.893 2.671 2.049 1.00 96.94 93 GLU A CA 1
ATOM 725 C C . GLU A 1 93 ? 3.907 3.981 2.854 1.00 96.94 93 GLU A C 1
ATOM 727 O O . GLU A 1 93 ? 3.191 4.105 3.847 1.00 96.94 93 GLU A O 1
ATOM 732 N N . ASN A 1 94 ? 4.647 4.993 2.395 1.00 95.94 94 ASN A N 1
ATOM 733 C CA . ASN A 1 94 ? 4.683 6.304 3.042 1.00 95.94 94 ASN A CA 1
ATOM 734 C C . ASN A 1 94 ? 3.319 7.012 3.007 1.00 95.94 94 ASN A C 1
ATOM 736 O O . ASN A 1 94 ? 2.878 7.512 4.039 1.00 95.94 94 ASN A O 1
ATOM 740 N N . GLU A 1 95 ? 2.619 7.002 1.868 1.00 94.44 95 GLU A N 1
ATOM 741 C CA . GLU A 1 95 ? 1.266 7.571 1.757 1.00 94.44 95 GLU A CA 1
ATOM 742 C C . GLU A 1 95 ? 0.267 6.866 2.691 1.00 94.44 95 GLU A C 1
ATOM 744 O O . GLU A 1 95 ? -0.565 7.515 3.325 1.00 94.44 95 GLU A O 1
ATOM 749 N N . LEU A 1 96 ? 0.338 5.535 2.795 1.00 92.94 96 LEU A N 1
ATOM 750 C CA . LEU A 1 96 ? -0.524 4.749 3.683 1.00 92.94 96 LEU A CA 1
ATOM 751 C C . LEU A 1 96 ? -0.242 5.060 5.154 1.00 92.94 96 LEU A C 1
ATOM 753 O O . LEU A 1 96 ? -1.175 5.228 5.944 1.00 92.94 96 LEU A O 1
ATOM 757 N N . ARG A 1 97 ? 1.040 5.163 5.513 1.00 92.19 97 ARG A N 1
ATOM 758 C CA . ARG A 1 97 ? 1.481 5.524 6.861 1.00 92.19 97 ARG A CA 1
ATOM 759 C C . ARG A 1 97 ? 0.980 6.908 7.246 1.00 92.19 97 ARG A C 1
ATOM 761 O O . ARG A 1 97 ? 0.373 7.054 8.304 1.00 92.19 97 ARG A O 1
ATOM 768 N N . GLU A 1 98 ? 1.183 7.892 6.375 1.00 89.75 98 GLU A N 1
ATOM 769 C CA . GLU A 1 98 ? 0.709 9.257 6.583 1.00 89.75 98 GLU A CA 1
ATOM 770 C C . GLU A 1 98 ? -0.815 9.291 6.725 1.00 89.75 98 GLU A C 1
ATOM 772 O O . GLU A 1 98 ? -1.327 9.922 7.648 1.00 89.75 98 GLU A O 1
ATOM 777 N N . ALA A 1 99 ? -1.554 8.557 5.887 1.00 86.44 99 ALA A N 1
ATOM 778 C CA . ALA A 1 99 ? -3.012 8.506 5.960 1.00 86.44 99 ALA A CA 1
ATOM 779 C C . ALA A 1 99 ? -3.521 7.970 7.311 1.00 86.44 99 ALA A C 1
ATOM 781 O O . ALA A 1 99 ? -4.482 8.507 7.870 1.00 86.44 99 ALA A O 1
ATOM 782 N N . ILE A 1 100 ? -2.862 6.942 7.854 1.00 84.56 100 ILE A N 1
ATOM 783 C CA . ILE A 1 100 ? -3.189 6.381 9.171 1.00 84.56 100 ILE A CA 1
ATOM 784 C C . ILE A 1 100 ? -2.802 7.356 10.287 1.00 84.56 100 ILE A C 1
ATOM 786 O O . ILE A 1 100 ? -3.637 7.680 11.128 1.00 84.56 100 ILE A O 1
ATOM 790 N N . GLN A 1 101 ? -1.561 7.845 10.298 1.00 84.19 101 GLN A N 1
ATOM 791 C CA . GLN A 1 101 ? -1.036 8.674 11.390 1.00 84.19 101 GLN A CA 1
ATOM 792 C C . GLN A 1 101 ? -1.700 10.055 11.464 1.00 84.19 101 GLN A C 1
ATOM 794 O O . GLN A 1 101 ? -1.926 10.565 12.556 1.00 84.19 101 GLN A O 1
ATOM 799 N N . SER A 1 102 ? -2.060 10.641 10.319 1.00 80.94 102 SER A N 1
ATOM 800 C CA . SER A 1 102 ? -2.801 11.910 10.257 1.00 80.94 102 SER A CA 1
ATOM 801 C C . SER A 1 102 ? -4.295 11.762 10.559 1.00 80.94 102 SER A C 1
ATOM 803 O O . SER A 1 102 ? -4.990 12.763 10.717 1.00 80.94 102 SER A O 1
ATOM 805 N N . GLY A 1 103 ? -4.820 10.532 10.588 1.00 72.88 103 GLY A N 1
ATOM 806 C CA . GLY A 1 103 ? -6.256 10.282 10.702 1.00 72.88 103 GLY A CA 1
ATOM 807 C C . GLY A 1 103 ? -7.070 10.769 9.495 1.00 72.88 103 GLY A C 1
ATOM 808 O O . GLY A 1 103 ? -8.274 10.975 9.624 1.00 72.88 103 GLY A O 1
ATOM 809 N N . SER A 1 104 ? -6.434 10.963 8.333 1.00 77.56 104 SER A N 1
ATOM 810 C CA . SER A 1 104 ? -7.076 11.470 7.108 1.00 77.56 104 SER A CA 1
ATOM 811 C C . SER A 1 104 ? -7.806 10.398 6.293 1.00 77.56 104 SER A C 1
ATOM 813 O O . SER A 1 104 ? -8.481 10.721 5.308 1.00 77.56 104 SER A O 1
ATOM 815 N N . LEU A 1 105 ? -7.708 9.125 6.699 1.00 81.56 105 LEU A N 1
ATOM 816 C CA . LEU A 1 105 ? -8.547 8.061 6.153 1.00 81.56 105 LEU A CA 1
ATOM 817 C C . LEU A 1 105 ? -10.027 8.436 6.335 1.00 81.56 105 LEU A C 1
ATOM 819 O O . LEU A 1 105 ? -10.482 8.760 7.428 1.00 81.56 105 LEU A O 1
ATOM 823 N N . LYS A 1 106 ? -10.785 8.411 5.240 1.00 76.31 106 LYS A N 1
ATOM 824 C CA . LYS A 1 106 ? -12.215 8.743 5.242 1.00 76.31 106 LYS A CA 1
ATOM 825 C C . LYS A 1 106 ? -13.056 7.491 5.453 1.00 76.31 106 LYS A C 1
ATOM 827 O O . LYS A 1 106 ? -12.625 6.382 5.135 1.00 76.31 106 LYS A O 1
ATOM 832 N N . GLU A 1 107 ? -14.286 7.664 5.922 1.00 66.94 107 GLU A N 1
ATOM 833 C CA . GLU A 1 107 ? -15.292 6.607 5.810 1.00 66.94 107 GLU A CA 1
ATOM 834 C C . GLU A 1 107 ? -15.492 6.229 4.324 1.00 66.94 107 GLU A C 1
ATOM 836 O O . GLU A 1 107 ? -15.392 7.097 3.451 1.00 66.94 107 GLU A O 1
ATOM 841 N N . PRO A 1 108 ? -15.698 4.941 3.995 1.00 67.00 108 PRO A N 1
ATOM 842 C CA . PRO A 1 108 ? -15.972 3.830 4.903 1.00 67.00 108 PRO A CA 1
ATOM 843 C C . PRO A 1 108 ? -14.706 3.077 5.358 1.00 67.00 108 PRO A C 1
ATOM 845 O O . PRO A 1 108 ? -14.820 1.983 5.885 1.00 67.00 108 PRO A O 1
ATOM 848 N N . VAL A 1 109 ? -13.492 3.606 5.145 1.00 73.00 109 VAL A N 1
ATOM 849 C CA . VAL A 1 109 ? -12.231 2.932 5.533 1.00 73.00 109 VAL A CA 1
ATOM 850 C C . VAL A 1 109 ? -12.008 2.958 7.047 1.00 73.00 109 VAL A C 1
ATOM 852 O O . VAL A 1 109 ? -11.317 2.092 7.575 1.00 73.00 109 VAL A O 1
ATOM 855 N N . ILE A 1 110 ? -12.605 3.918 7.753 1.00 65.81 110 ILE A N 1
ATOM 856 C CA . ILE A 1 110 ? -12.649 3.973 9.217 1.00 65.81 110 ILE A CA 1
ATOM 857 C C . ILE A 1 110 ? -14.054 3.582 9.691 1.00 65.81 110 ILE A C 1
ATOM 859 O O . ILE A 1 110 ? -15.038 4.056 9.134 1.00 65.81 110 ILE A O 1
ATOM 863 N N . LYS A 1 111 ? -14.139 2.769 10.749 1.00 68.25 111 LYS A N 1
ATOM 864 C CA . LYS A 1 111 ? -15.353 2.527 11.539 1.00 68.25 111 LYS A CA 1
ATOM 865 C C . LYS A 1 111 ? -15.172 3.096 12.948 1.00 68.25 111 LYS A C 1
ATOM 867 O O . LYS A 1 111 ? -14.186 2.777 13.617 1.00 68.25 111 LYS A O 1
ATOM 872 N N . VAL A 1 112 ? -16.114 3.916 13.407 1.00 67.06 112 VAL A N 1
ATOM 873 C CA . VAL A 1 112 ? -16.157 4.395 14.799 1.00 67.06 112 VAL A CA 1
ATOM 874 C C . VAL A 1 112 ? -16.768 3.309 15.686 1.00 67.06 112 VAL A C 1
ATOM 876 O O . VAL A 1 112 ? -17.794 2.729 15.339 1.00 67.06 112 VAL A O 1
ATOM 879 N N . ILE A 1 113 ? -16.130 3.018 16.821 1.00 65.06 113 ILE A N 1
ATOM 880 C CA . ILE A 1 113 ? -16.600 2.039 17.809 1.00 65.06 113 ILE A CA 1
ATOM 881 C C . ILE A 1 113 ? -16.786 2.754 19.145 1.00 65.06 113 ILE A C 1
ATOM 883 O O . ILE A 1 113 ? -15.903 3.496 19.576 1.00 65.06 113 ILE A O 1
ATOM 887 N N . GLN A 1 114 ? -17.915 2.506 19.805 1.00 63.59 114 GLN A N 1
ATOM 888 C CA . GLN A 1 114 ? -18.196 2.961 21.164 1.00 63.59 114 GLN A CA 1
ATOM 889 C C . GLN A 1 114 ? -18.489 1.736 22.035 1.00 63.59 114 GLN A C 1
ATOM 891 O O . GLN A 1 114 ? -19.374 0.951 21.710 1.00 63.59 114 GLN A O 1
ATOM 896 N N . GLU A 1 115 ? -17.754 1.568 23.131 1.00 62.91 115 GLU A N 1
ATOM 897 C CA . GLU A 1 115 ? -18.003 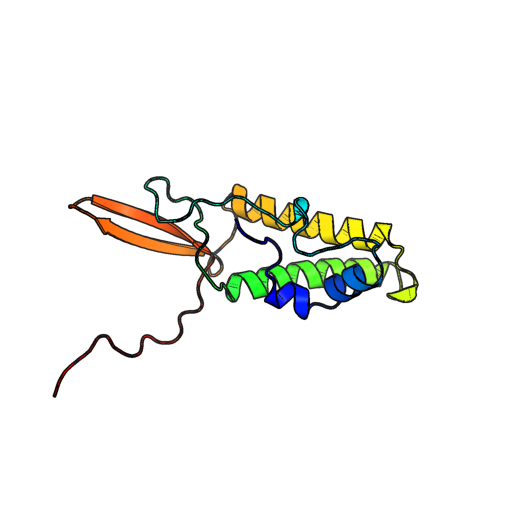0.524 24.133 1.00 62.91 115 GLU A CA 1
ATOM 898 C C . GLU A 1 115 ? -18.204 1.156 25.511 1.00 62.91 115 GLU A C 1
ATOM 900 O O . GLU A 1 115 ? -17.502 2.097 25.879 1.00 62.91 115 GLU A O 1
ATOM 905 N N . GLN A 1 116 ? -19.127 0.621 26.312 1.00 53.94 116 GLN A N 1
ATOM 906 C CA . GLN A 1 116 ? -19.245 0.986 27.723 1.00 53.94 116 GLN A CA 1
ATOM 907 C C . GLN A 1 116 ? -18.494 -0.020 28.599 1.00 53.94 116 GLN A C 1
ATOM 909 O O . GLN A 1 116 ? -18.816 -1.205 28.614 1.00 53.94 116 GLN A O 1
ATOM 914 N N . ARG A 1 117 ? -17.514 0.456 29.376 1.00 58.81 117 ARG A N 1
ATOM 915 C CA . ARG A 1 117 ? -16.833 -0.333 30.416 1.00 58.81 117 ARG A CA 1
ATOM 916 C C . ARG A 1 117 ? -16.912 0.399 31.751 1.00 58.81 117 ARG A C 1
ATOM 918 O O . ARG A 1 117 ? -16.423 1.518 31.879 1.00 58.81 117 ARG A O 1
ATOM 925 N N . GLY A 1 118 ? -17.538 -0.232 32.748 1.00 59.25 118 GLY A N 1
ATOM 926 C CA . GLY A 1 118 ? -17.611 0.294 34.118 1.00 59.25 118 GLY A CA 1
ATOM 927 C C . GLY A 1 118 ? -18.283 1.669 34.238 1.00 59.25 118 GLY A C 1
ATOM 928 O O . GLY A 1 118 ? -17.827 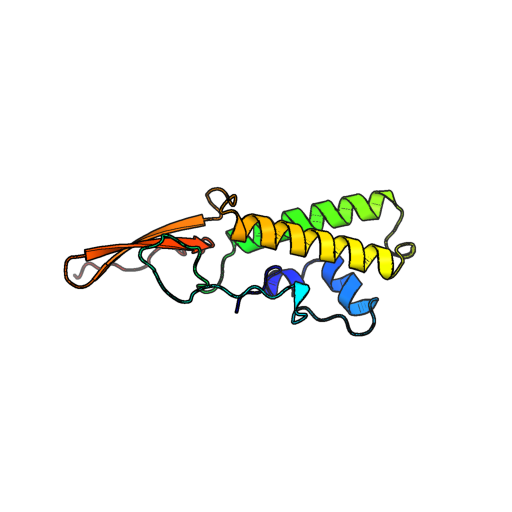2.501 35.014 1.00 59.25 118 GLY A O 1
ATOM 929 N N . GLY A 1 119 ? -19.316 1.943 33.433 1.00 63.62 119 GLY A N 1
ATOM 930 C CA . GLY A 1 119 ? -20.038 3.225 33.437 1.00 63.62 119 GLY A CA 1
ATOM 931 C C . GLY A 1 119 ? -19.372 4.362 32.648 1.00 63.62 119 GLY A C 1
ATOM 932 O O . GLY A 1 119 ? -19.927 5.456 32.588 1.00 63.62 119 GLY A O 1
ATOM 933 N N . LYS A 1 120 ? -18.217 4.125 32.007 1.00 53.81 120 LYS A N 1
ATOM 934 C CA . LYS A 1 120 ? -17.575 5.072 31.078 1.00 53.81 120 LYS A CA 1
ATOM 935 C C . LYS A 1 120 ? -17.722 4.595 29.632 1.00 53.81 120 LYS A C 1
ATOM 937 O O . LYS A 1 120 ? -17.473 3.425 29.343 1.00 53.81 120 LYS A O 1
ATOM 942 N N . VAL A 1 121 ? -18.096 5.506 28.729 1.00 60.56 121 VAL A N 1
ATOM 943 C CA . VAL A 1 121 ? -18.073 5.276 27.273 1.00 60.56 121 VAL A CA 1
ATOM 944 C C . VAL A 1 121 ? -16.642 5.476 26.776 1.00 60.56 121 VAL A C 1
ATOM 946 O O . VAL A 1 121 ? -16.079 6.559 26.924 1.00 60.56 121 VAL A O 1
ATOM 949 N N . ILE A 1 122 ? -16.051 4.441 26.188 1.00 56.00 122 ILE A N 1
ATOM 950 C CA . ILE A 1 122 ? -14.750 4.482 25.520 1.00 56.00 122 ILE A CA 1
ATOM 951 C C . ILE A 1 122 ? -15.013 4.499 24.012 1.00 56.00 122 ILE A C 1
ATOM 953 O O . ILE A 1 122 ? -15.738 3.648 23.499 1.00 56.00 122 ILE A O 1
ATOM 957 N N . THR A 1 123 ? -14.440 5.475 23.303 1.00 57.34 123 THR A N 1
ATOM 958 C CA . THR A 1 123 ? -14.622 5.642 21.852 1.00 57.34 123 THR A CA 1
ATOM 959 C C . THR A 1 123 ? -13.299 5.439 21.129 1.00 57.34 123 THR A C 1
ATOM 961 O O . THR A 1 123 ? -12.343 6.144 21.421 1.00 57.34 123 THR A O 1
ATOM 964 N N . GLY A 1 124 ? -13.250 4.530 20.156 1.00 59.53 124 GLY A N 1
ATOM 965 C CA . GLY A 1 124 ? -12.076 4.263 19.320 1.00 59.53 124 GLY A CA 1
ATOM 966 C C . GLY A 1 124 ? -12.404 4.327 17.830 1.00 59.53 124 GLY A C 1
ATOM 967 O O . GLY A 1 124 ? -13.567 4.231 17.431 1.00 59.53 124 GLY A O 1
ATOM 968 N N . LYS A 1 125 ? -11.377 4.459 16.986 1.00 61.59 125 LYS A N 1
ATOM 969 C CA . LYS A 1 125 ? -11.505 4.316 15.530 1.00 61.59 125 LYS A CA 1
ATOM 970 C C . LYS A 1 125 ? -10.833 3.014 15.112 1.00 61.59 125 LYS A C 1
ATOM 972 O O . LYS A 1 125 ? -9.747 2.689 15.572 1.00 61.59 125 LYS A O 1
ATOM 977 N N . LYS A 1 126 ? -11.457 2.241 14.234 1.00 64.38 126 LYS A N 1
ATOM 978 C CA . LYS A 1 126 ? -10.894 0.994 13.703 1.00 64.38 126 LYS A CA 1
ATOM 979 C C . LYS A 1 126 ? -10.799 1.107 12.190 1.00 64.38 126 LYS A C 1
ATOM 981 O O . LYS A 1 126 ? -11.685 1.696 11.575 1.00 64.38 126 LYS A O 1
ATOM 986 N N . LEU A 1 127 ? -9.772 0.520 11.575 1.00 67.06 127 LEU A N 1
ATOM 987 C CA . LEU A 1 127 ? -9.834 0.258 10.135 1.00 67.06 127 LEU A CA 1
ATOM 988 C C . LEU A 1 127 ? -11.077 -0.607 9.870 1.00 67.06 127 LEU A C 1
ATOM 990 O O . LEU A 1 127 ? -11.390 -1.525 10.631 1.00 67.06 127 LEU A O 1
ATOM 994 N N . ALA A 1 128 ? -11.873 -0.270 8.868 1.00 59.31 128 ALA A N 1
ATOM 995 C CA . ALA A 1 128 ? -13.196 -0.850 8.736 1.00 59.31 128 ALA A CA 1
ATOM 996 C C . ALA A 1 128 ? -13.104 -2.357 8.471 1.00 59.31 128 ALA A C 1
ATOM 998 O O . ALA A 1 128 ? -12.469 -2.818 7.522 1.00 59.31 128 ALA A O 1
ATOM 999 N N . LEU A 1 129 ? -13.717 -3.116 9.377 1.00 51.38 129 LEU A N 1
ATOM 1000 C CA . LEU A 1 129 ? -13.991 -4.541 9.235 1.00 51.38 129 LEU A CA 1
ATOM 1001 C C . LEU A 1 129 ? -15.137 -4.689 8.228 1.00 51.38 129 LEU A C 1
ATOM 1003 O O . LEU A 1 129 ? -16.085 -3.905 8.279 1.00 51.38 129 LEU A O 1
ATOM 1007 N N . LEU A 1 130 ? -15.074 -5.690 7.346 1.00 31.88 130 LEU A N 1
ATOM 1008 C CA . LEU A 1 130 ? -16.265 -6.099 6.603 1.00 31.88 130 LEU A CA 1
ATOM 1009 C C . LEU A 1 130 ? -17.294 -6.563 7.637 1.00 31.88 130 LEU A C 1
ATOM 1011 O O . LEU A 1 130 ? -17.035 -7.528 8.356 1.00 31.88 130 LEU A O 1
ATOM 1015 N N . GLU A 1 131 ? -18.438 -5.896 7.736 1.00 36.12 131 GLU A N 1
ATOM 1016 C CA . GLU A 1 131 ? -19.594 -6.530 8.359 1.00 36.12 131 GLU A CA 1
ATOM 1017 C C . GLU A 1 131 ? -20.030 -7.649 7.415 1.00 36.12 131 GLU A C 1
ATOM 1019 O O . GLU A 1 131 ? -20.648 -7.412 6.379 1.00 36.12 131 GLU A O 1
ATOM 1024 N N . LEU A 1 132 ? -19.659 -8.887 7.744 1.00 32.19 132 LEU A N 1
ATOM 1025 C CA . LEU A 1 132 ? -20.533 -9.991 7.377 1.00 32.19 132 LEU A CA 1
ATOM 1026 C C . LEU A 1 132 ? -21.855 -9.755 8.124 1.00 32.19 132 LEU A C 1
ATOM 1028 O O . LEU A 1 132 ? -21.804 -9.311 9.277 1.00 32.19 132 LEU A O 1
ATOM 1032 N N . PRO A 1 133 ? -23.016 -9.999 7.492 1.00 31.67 133 PRO A N 1
ATOM 1033 C CA . PRO A 1 133 ? -24.302 -9.810 8.146 1.00 31.67 133 PRO A CA 1
ATOM 1034 C C . PRO A 1 133 ? -24.291 -10.550 9.481 1.00 31.67 133 PRO A C 1
ATOM 1036 O O . PRO A 1 133 ? -23.912 -11.722 9.540 1.00 31.67 133 PRO A O 1
ATOM 1039 N N . SER A 1 134 ? -24.673 -9.850 10.546 1.00 35.28 134 SER A N 1
ATOM 1040 C CA . SER A 1 134 ? -24.830 -10.412 11.880 1.00 35.28 134 SER A CA 1
ATOM 1041 C C . SER A 1 134 ? -25.895 -11.506 11.834 1.00 35.28 134 SER A C 1
ATOM 1043 O O . SER A 1 134 ? -27.089 -11.258 11.976 1.00 35.28 134 SER A O 1
ATOM 1045 N N . HIS A 1 135 ? -25.479 -12.752 11.622 1.00 43.69 135 HIS A N 1
ATOM 1046 C CA . HIS A 1 135 ? -26.318 -13.882 11.982 1.00 43.69 135 HIS A CA 1
ATOM 1047 C C . HIS A 1 135 ? -26.307 -13.996 13.508 1.00 43.69 135 HIS A C 1
ATOM 1049 O O . HIS A 1 135 ? -25.422 -14.619 14.085 1.00 43.69 135 HIS A O 1
ATOM 1055 N N . GLY A 1 136 ? -27.309 -13.379 14.137 1.00 42.84 136 GLY A N 1
ATOM 1056 C CA . GLY A 1 136 ? -27.831 -13.835 15.423 1.00 42.84 136 GLY A CA 1
ATOM 1057 C C . GLY A 1 136 ? -27.500 -12.991 16.653 1.00 42.84 136 GLY A C 1
ATOM 1058 O O . GLY A 1 136 ? -26.815 -13.463 17.550 1.00 42.84 136 GLY A O 1
ATOM 1059 N N . GLU A 1 137 ? -28.114 -11.816 16.777 1.00 38.78 137 GLU A N 1
ATOM 1060 C CA . GLU A 1 137 ? -28.866 -11.510 18.007 1.00 38.78 137 GLU A CA 1
ATOM 1061 C C . GLU A 1 137 ? -30.341 -11.827 17.675 1.00 38.78 137 GLU A C 1
ATOM 1063 O O . GLU A 1 137 ? -31.028 -11.033 17.049 1.00 38.78 137 GLU A O 1
ATOM 1068 N N . SER A 1 138 ? -30.714 -13.109 17.616 1.00 45.06 138 SER A N 1
ATOM 1069 C CA . SER A 1 138 ? -31.250 -13.939 18.706 1.00 45.06 138 SER A CA 1
ATOM 1070 C C . SER A 1 138 ? -32.701 -13.593 19.057 1.00 45.06 138 SER A C 1
ATOM 1072 O O . SER A 1 138 ? -32.950 -12.681 19.835 1.00 45.06 138 SER A O 1
ATOM 1074 N N . HIS A 1 139 ? -33.650 -14.380 18.537 1.00 36.62 139 HIS A N 1
ATOM 1075 C CA . HIS A 1 139 ? -34.919 -14.633 19.216 1.00 36.62 139 HIS A CA 1
ATOM 1076 C C . HIS A 1 139 ? -35.308 -16.105 19.061 1.00 36.62 139 HIS A C 1
ATOM 1078 O O . HIS A 1 139 ? -35.547 -16.609 17.968 1.00 36.62 139 HIS A O 1
ATOM 1084 N N . THR A 1 140 ? -35.328 -16.767 20.211 1.00 42.12 140 THR A N 1
ATOM 1085 C CA . THR A 1 140 ? -36.061 -17.989 20.532 1.00 42.12 140 THR A CA 1
ATOM 1086 C C . THR A 1 140 ? -37.477 -18.008 19.958 1.00 42.12 140 THR A C 1
ATOM 1088 O O . THR A 1 140 ? -38.245 -17.079 20.222 1.00 42.12 140 THR A O 1
ATOM 1091 N N . VAL A 1 141 ? -37.831 -19.122 19.316 1.00 38.34 141 VAL A N 1
ATOM 1092 C CA . VAL A 1 141 ? -39.005 -19.954 19.641 1.00 38.34 141 VAL A CA 1
ATOM 1093 C C . VAL A 1 141 ? -38.698 -21.402 19.293 1.00 38.34 141 VAL A C 1
ATOM 1095 O O . VAL A 1 141 ? -38.083 -21.622 18.227 1.00 38.34 141 VAL A O 1
#

Radius of gyration: 18.21 Å; chains: 1; bounding box: 56×32×54 Å

Sequence (141 aa):
MHHLIPDGVAQTHPLIRTAMERLKGYTIDRGSNILDMPSGINVEGQLIHSGSHPLYSKFVETRLDAARKILRMKGPASHWTPKLIEDAILKVENELREAIQSGSLKEPVIKVIQEQRGGKVITGKKLALLELPSHGESHTV